Protein AF-A0A973PC88-F1 (afdb_monomer_lite)

Sequence (84 aa):
YVAVWGGADIALRCGVPRPARMQPTDQLQEIGGVGWFADPDKPTLFTSVAAPLYVEVTIAGTHSAPSVLSDLSAPIAKVSPQAG

Secondary structure (DSSP, 8-state):
-EEEETTTTEEEEEEEPPPTT--TTPPPEEETTEEEEEPSS-TTEEEE--SS-EEEEEE-TT--HHHHHHHHHHHHHHHSPP--

pLDDT: mean 85.35, std 10.52, range [35.31, 94.81]

Structure (mmCIF, N/CA/C/O backbone):
data_AF-A0A973PC88-F1
#
_entry.id   AF-A0A973PC88-F1
#
loop_
_atom_site.group_PDB
_atom_site.id
_atom_site.type_symbol
_atom_site.label_atom_id
_atom_site.label_alt_id
_atom_site.label_comp_id
_atom_site.label_asym_id
_atom_site.label_entity_id
_atom_site.label_seq_id
_atom_site.pdbx_PDB_ins_code
_atom_site.Cartn_x
_atom_site.Cartn_y
_atom_site.Cartn_z
_atom_site.occupancy
_atom_site.B_iso_or_equiv
_atom_site.auth_seq_id
_atom_site.auth_comp_id
_atom_site.auth_asym_id
_atom_site.auth_atom_id
_atom_site.pdbx_PDB_model_num
ATOM 1 N N . TYR A 1 1 ? -8.535 -8.310 -4.403 1.00 69.94 1 TYR A N 1
ATOM 2 C CA . TYR A 1 1 ? -8.457 -7.915 -5.830 1.00 69.94 1 TYR A CA 1
ATOM 3 C C . TYR A 1 1 ? -6.995 -7.707 -6.195 1.00 69.94 1 TYR A C 1
ATOM 5 O O . TYR A 1 1 ? -6.255 -7.281 -5.312 1.00 69.94 1 TYR A O 1
ATOM 13 N N . VAL A 1 2 ? -6.580 -8.040 -7.425 1.00 74.50 2 VAL A N 1
ATOM 14 C CA . VAL A 1 2 ? -5.190 -7.883 -7.890 1.00 74.50 2 VAL A CA 1
ATOM 15 C C . VAL A 1 2 ? -5.167 -7.134 -9.221 1.00 74.50 2 VAL A C 1
ATOM 17 O O . VAL A 1 2 ? -5.921 -7.494 -10.121 1.00 74.50 2 VAL A O 1
ATOM 20 N N . ALA A 1 3 ? -4.309 -6.122 -9.342 1.00 80.31 3 ALA A N 1
ATOM 21 C CA . ALA A 1 3 ? -4.050 -5.401 -10.588 1.00 80.31 3 ALA A CA 1
ATOM 22 C C . ALA A 1 3 ? -2.556 -5.461 -10.922 1.00 80.31 3 ALA A C 1
ATOM 24 O O . ALA A 1 3 ? -1.725 -5.364 -10.022 1.00 80.31 3 ALA A O 1
ATOM 25 N N . VAL A 1 4 ? -2.217 -5.630 -12.201 1.00 79.38 4 VAL A N 1
ATOM 26 C CA . VAL A 1 4 ? -0.830 -5.746 -12.671 1.00 79.38 4 VAL A CA 1
ATOM 27 C C . VAL A 1 4 ? -0.638 -4.870 -13.907 1.00 79.38 4 VAL A C 1
ATOM 29 O O . VAL A 1 4 ? -1.452 -4.933 -14.828 1.00 79.38 4 VAL A O 1
ATOM 32 N N . TRP A 1 5 ? 0.415 -4.052 -13.936 1.00 84.38 5 TRP A N 1
ATOM 33 C CA . TRP A 1 5 ? 0.734 -3.171 -15.067 1.00 84.38 5 TRP A CA 1
ATOM 34 C C . TRP A 1 5 ? 2.249 -2.962 -15.225 1.00 84.38 5 TRP A C 1
ATOM 36 O O . TRP A 1 5 ? 3.045 -3.545 -14.492 1.00 84.38 5 TRP A O 1
ATOM 46 N N . GLY A 1 6 ? 2.658 -2.201 -16.248 1.00 72.75 6 GLY A N 1
ATOM 47 C CA . GLY A 1 6 ? 4.079 -1.938 -16.526 1.00 72.75 6 GLY A CA 1
ATOM 48 C C . GLY A 1 6 ? 4.851 -3.151 -17.058 1.00 72.75 6 GLY A C 1
ATOM 49 O O . GLY A 1 6 ? 6.046 -3.257 -16.840 1.00 72.75 6 GLY A O 1
ATOM 50 N N . GLY A 1 7 ? 4.180 -4.101 -17.718 1.00 74.88 7 GLY A N 1
ATOM 51 C CA . GLY A 1 7 ? 4.829 -5.335 -18.184 1.00 74.88 7 GLY A CA 1
ATOM 52 C C . GLY A 1 7 ? 5.057 -6.377 -17.083 1.00 74.88 7 GLY A C 1
ATOM 53 O O . GLY A 1 7 ? 6.001 -7.150 -17.177 1.00 74.88 7 GLY A O 1
ATOM 54 N N . ALA A 1 8 ? 4.177 -6.414 -16.073 1.00 69.00 8 ALA A N 1
ATOM 55 C CA . ALA A 1 8 ? 4.270 -7.245 -14.862 1.00 69.00 8 ALA A CA 1
ATOM 56 C C . ALA A 1 8 ? 5.269 -6.765 -13.803 1.00 69.00 8 ALA A C 1
ATOM 58 O O . ALA A 1 8 ? 5.582 -7.488 -12.860 1.00 69.00 8 ALA A O 1
ATOM 59 N N . ASP A 1 9 ? 5.704 -5.520 -13.935 1.00 86.88 9 ASP A N 1
ATOM 60 C CA . ASP A 1 9 ? 6.643 -4.889 -13.028 1.00 86.88 9 ASP A CA 1
ATOM 61 C C . ASP A 1 9 ? 5.986 -4.364 -11.744 1.00 86.88 9 ASP A C 1
ATOM 63 O O . ASP A 1 9 ? 6.574 -4.401 -10.664 1.00 86.88 9 ASP A O 1
ATOM 67 N N . ILE A 1 10 ? 4.726 -3.930 -11.854 1.00 89.44 10 ILE A N 1
ATOM 68 C CA . ILE A 1 10 ? 3.954 -3.432 -10.722 1.00 89.44 10 ILE A CA 1
ATOM 69 C C . ILE A 1 10 ? 2.766 -4.355 -10.482 1.00 89.44 10 ILE A C 1
ATOM 71 O O . ILE A 1 10 ? 1.933 -4.549 -11.370 1.00 89.44 10 ILE A O 1
ATOM 75 N N . ALA A 1 11 ? 2.678 -4.908 -9.274 1.00 91.06 11 ALA A N 1
ATOM 76 C CA . ALA A 1 11 ? 1.589 -5.778 -8.842 1.00 91.06 11 ALA A CA 1
ATOM 77 C C . ALA A 1 11 ? 0.951 -5.239 -7.559 1.00 91.06 11 ALA A C 1
ATOM 79 O O . ALA A 1 11 ? 1.620 -5.109 -6.541 1.00 91.06 11 ALA A O 1
ATOM 80 N N . LEU A 1 12 ? -0.349 -4.958 -7.599 1.00 90.81 12 LEU A N 1
ATOM 81 C CA . LEU A 1 12 ? -1.130 -4.394 -6.498 1.00 90.81 12 LEU A CA 1
ATOM 82 C C . LEU A 1 12 ? -2.134 -5.415 -5.973 1.00 90.81 12 LEU A C 1
ATOM 84 O O . LEU A 1 12 ? -2.857 -6.025 -6.760 1.00 90.81 12 LEU A O 1
ATOM 88 N N . ARG A 1 13 ? -2.249 -5.552 -4.653 1.00 91.00 13 ARG A N 1
ATOM 89 C CA . ARG A 1 13 ? -3.215 -6.416 -3.970 1.00 91.00 13 ARG A CA 1
ATOM 90 C C . ARG A 1 13 ? -3.959 -5.624 -2.902 1.00 91.00 13 ARG A C 1
ATOM 92 O O . ARG A 1 13 ? -3.379 -5.207 -1.905 1.00 91.00 13 ARG A O 1
ATOM 99 N N . CYS A 1 14 ? -5.265 -5.463 -3.082 1.00 90.44 14 CYS A N 1
ATOM 100 C CA . CYS A 1 14 ? -6.113 -4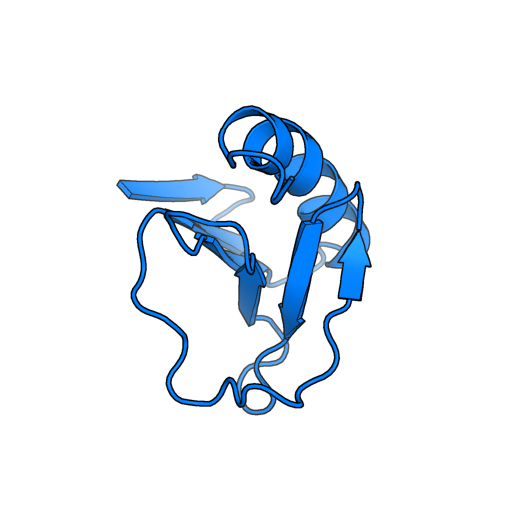.779 -2.103 1.00 90.44 14 CYS A CA 1
ATOM 101 C C . CYS A 1 14 ? -6.717 -5.769 -1.100 1.00 9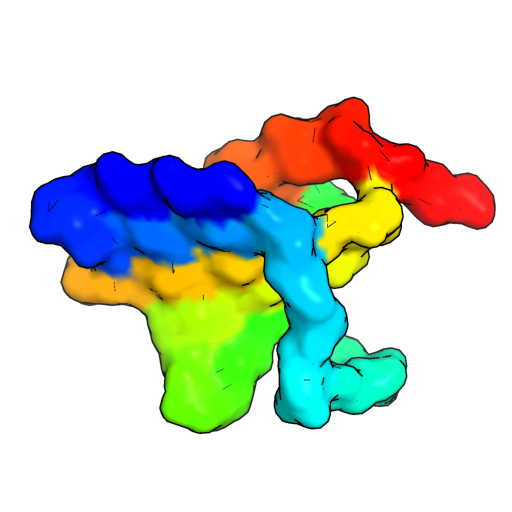0.44 14 CYS A C 1
ATOM 103 O O . CYS A 1 14 ? -7.199 -6.834 -1.510 1.00 90.44 14 CYS A O 1
ATOM 105 N N . GLY A 1 15 ? -6.765 -5.369 0.175 1.00 87.06 15 GLY A N 1
ATOM 106 C CA . GLY A 1 15 ? -7.401 -6.128 1.254 1.00 87.06 15 GLY A CA 1
ATOM 107 C C . GLY A 1 15 ? -6.545 -7.281 1.766 1.00 87.06 15 GLY A C 1
ATOM 108 O O . GLY A 1 15 ? -7.073 -8.342 2.094 1.00 87.06 15 GLY A O 1
ATOM 109 N N . VAL A 1 16 ? -5.224 -7.102 1.780 1.00 89.88 16 VAL A N 1
ATOM 110 C CA . VAL A 1 16 ? -4.316 -8.085 2.379 1.00 89.88 16 VAL A CA 1
ATOM 111 C C . VAL A 1 16 ? -4.402 -8.017 3.911 1.00 89.88 16 VAL A C 1
ATOM 113 O O . VAL A 1 16 ? -4.775 -6.976 4.462 1.00 89.88 16 VAL A O 1
ATOM 116 N N . PRO A 1 17 ? -4.086 -9.106 4.633 1.00 87.88 17 PRO A N 1
ATOM 117 C CA . PRO A 1 17 ? -3.891 -9.018 6.074 1.00 87.88 17 PRO A CA 1
ATOM 118 C C . PRO A 1 17 ? -2.705 -8.104 6.406 1.00 87.88 17 PRO A C 1
ATOM 120 O O . PRO A 1 17 ? -1.832 -7.865 5.570 1.00 87.88 17 PRO A O 1
ATOM 123 N N . ARG A 1 18 ? -2.651 -7.633 7.656 1.00 87.06 18 ARG A N 1
ATOM 124 C CA . ARG A 1 18 ? -1.495 -6.896 8.180 1.00 87.06 18 ARG A CA 1
ATOM 125 C C . ARG A 1 18 ? -0.209 -7.705 7.932 1.00 87.06 18 ARG A C 1
ATOM 127 O O . ARG A 1 18 ? -0.200 -8.893 8.270 1.00 87.06 18 ARG A O 1
ATOM 134 N N . PRO A 1 19 ? 0.865 -7.104 7.387 1.00 87.25 19 PRO A N 1
ATOM 135 C CA . PRO A 1 19 ? 2.103 -7.829 7.127 1.00 87.25 19 PRO A CA 1
ATOM 136 C C . PRO A 1 19 ? 2.662 -8.444 8.411 1.00 87.25 19 PRO A C 1
ATOM 138 O O . PRO A 1 19 ? 2.745 -7.775 9.439 1.00 87.25 19 PRO A O 1
ATOM 141 N N . ALA A 1 20 ? 3.089 -9.707 8.353 1.00 86.94 20 ALA A N 1
ATOM 142 C CA . ALA A 1 20 ? 3.601 -10.421 9.527 1.00 86.94 20 ALA A CA 1
ATOM 143 C C . ALA A 1 20 ? 4.874 -9.782 10.110 1.00 86.94 20 ALA A C 1
ATOM 145 O O . ALA A 1 20 ? 5.141 -9.904 11.303 1.00 86.94 20 ALA A O 1
ATOM 146 N N . ARG A 1 21 ? 5.655 -9.104 9.260 1.00 87.69 21 ARG A N 1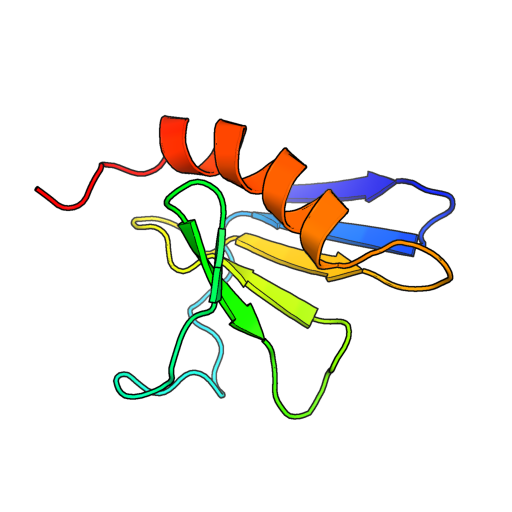
ATOM 147 C CA . ARG A 1 21 ? 6.876 -8.388 9.642 1.00 87.69 21 ARG A CA 1
ATOM 148 C C . ARG A 1 21 ? 6.620 -6.999 10.214 1.00 87.69 21 ARG A C 1
ATOM 150 O O . ARG A 1 21 ? 7.505 -6.468 10.865 1.00 87.69 21 ARG A O 1
ATOM 157 N N . MET A 1 22 ? 5.432 -6.436 9.995 1.00 88.25 22 MET A N 1
ATOM 158 C CA . MET A 1 22 ? 5.108 -5.086 10.433 1.00 88.25 22 MET A CA 1
ATOM 159 C C . MET A 1 22 ? 4.813 -5.069 11.937 1.00 88.25 22 MET A C 1
ATOM 161 O O . MET A 1 22 ? 3.769 -5.535 12.409 1.00 88.25 22 MET A O 1
ATOM 165 N N . GLN A 1 23 ? 5.710 -4.470 12.703 1.00 88.56 23 GLN A N 1
ATOM 166 C CA . GLN A 1 23 ? 5.540 -4.171 14.114 1.00 88.56 23 GLN A CA 1
ATOM 167 C C . GLN A 1 23 ? 4.796 -2.839 14.311 1.00 88.56 23 GLN A C 1
ATOM 169 O O . GLN A 1 23 ? 4.761 -1.986 13.427 1.00 88.56 23 GLN A O 1
ATOM 174 N N . PRO A 1 24 ? 4.128 -2.633 15.459 1.00 83.69 24 PRO A N 1
ATOM 175 C CA . PRO A 1 24 ? 3.452 -1.367 15.764 1.00 83.69 24 PRO A CA 1
ATOM 176 C C . PRO A 1 24 ? 4.393 -0.157 15.843 1.00 83.69 24 PRO A C 1
ATOM 178 O O . PRO A 1 24 ? 3.943 0.968 15.671 1.00 83.69 24 PRO A O 1
ATOM 181 N N . THR A 1 25 ? 5.673 -0.391 16.134 1.00 85.38 25 THR A N 1
ATOM 182 C CA . THR A 1 25 ? 6.710 0.637 16.299 1.00 85.38 25 THR A CA 1
ATOM 183 C C . THR A 1 25 ? 7.507 0.904 15.027 1.00 85.38 25 THR A C 1
ATOM 185 O O . THR A 1 25 ? 8.415 1.733 15.058 1.00 85.38 25 THR A O 1
ATOM 188 N N . ASP A 1 26 ? 7.215 0.195 13.933 1.00 88.50 26 ASP A N 1
ATOM 189 C CA . ASP A 1 26 ? 7.904 0.420 12.668 1.00 88.50 26 ASP A CA 1
ATOM 190 C C . ASP A 1 26 ? 7.597 1.810 12.120 1.00 88.50 26 ASP A C 1
ATOM 192 O O . ASP A 1 26 ? 6.464 2.298 12.169 1.00 88.50 26 ASP A O 1
ATOM 196 N N . GLN A 1 27 ? 8.630 2.440 11.569 1.00 87.81 27 GLN A N 1
ATOM 197 C CA . GLN A 1 27 ? 8.475 3.711 10.887 1.00 87.81 27 GLN A CA 1
ATOM 198 C C . GLN A 1 27 ? 7.881 3.487 9.501 1.00 87.81 27 GLN A C 1
ATOM 200 O O . GLN A 1 27 ? 8.315 2.619 8.745 1.00 87.81 27 GLN A O 1
ATOM 205 N N . LEU A 1 28 ? 6.887 4.305 9.174 1.00 90.88 28 LEU A N 1
ATOM 206 C CA . LEU A 1 28 ? 6.237 4.300 7.876 1.00 90.88 28 LEU A CA 1
ATOM 207 C C . LEU A 1 28 ? 6.734 5.478 7.057 1.00 90.88 28 LEU A C 1
ATOM 209 O O . LEU A 1 28 ? 6.910 6.581 7.575 1.00 90.88 28 LEU A O 1
ATOM 213 N N . GLN A 1 29 ? 6.909 5.251 5.763 1.00 91.94 29 GLN A N 1
ATOM 214 C CA . GLN A 1 29 ? 7.140 6.334 4.830 1.00 91.94 29 GLN A CA 1
ATOM 215 C C . GLN A 1 29 ? 5.803 7.004 4.523 1.00 91.94 29 GLN A C 1
ATOM 217 O O . GLN A 1 29 ? 4.935 6.411 3.886 1.00 91.94 29 GLN A O 1
ATOM 222 N N . GLU A 1 30 ? 5.624 8.238 4.981 1.00 90.69 30 GLU A N 1
ATOM 223 C CA . GLU A 1 30 ? 4.427 9.008 4.664 1.00 90.69 30 GLU A CA 1
ATOM 224 C C . GLU A 1 30 ? 4.550 9.612 3.260 1.00 90.69 30 GLU A C 1
ATOM 226 O O . GLU A 1 30 ? 5.458 10.395 2.975 1.00 90.69 30 GLU A O 1
ATOM 231 N N . ILE A 1 31 ? 3.645 9.227 2.361 1.00 91.44 31 ILE A N 1
ATOM 232 C CA . ILE A 1 31 ? 3.584 9.735 0.988 1.00 91.44 31 ILE A CA 1
ATOM 233 C C . ILE A 1 31 ? 2.126 10.033 0.676 1.00 91.44 31 ILE A C 1
ATOM 235 O O . ILE A 1 31 ? 1.266 9.175 0.846 1.00 91.44 31 ILE A O 1
ATOM 239 N N . GLY A 1 32 ? 1.829 11.260 0.245 1.00 86.94 32 GLY A N 1
ATOM 240 C CA . GLY A 1 32 ? 0.461 11.650 -0.111 1.00 86.94 32 GLY A CA 1
ATOM 241 C C . GLY A 1 32 ? -0.565 11.431 1.012 1.00 86.94 32 GLY A C 1
ATOM 242 O O . GLY A 1 32 ? -1.716 11.121 0.716 1.00 86.94 32 GLY A O 1
ATOM 243 N N . GLY A 1 33 ? -0.148 11.545 2.281 1.00 86.81 33 GLY A N 1
ATOM 244 C CA . GLY A 1 33 ? -0.999 11.316 3.458 1.00 86.81 33 GLY A CA 1
ATOM 245 C C . GLY A 1 33 ? -1.279 9.843 3.781 1.00 86.81 33 GLY A C 1
ATOM 246 O O . GLY A 1 33 ? -2.131 9.555 4.617 1.00 86.81 33 GLY A O 1
ATOM 247 N N . VAL A 1 34 ? -0.585 8.909 3.125 1.00 90.69 34 VAL A N 1
ATOM 248 C CA . VAL A 1 34 ? -0.674 7.467 3.378 1.00 90.69 34 VAL A CA 1
ATOM 249 C C . VAL A 1 34 ? 0.659 6.977 3.931 1.00 90.69 34 VAL A C 1
ATOM 251 O O . VAL A 1 34 ? 1.715 7.241 3.358 1.00 90.69 34 VAL A O 1
ATOM 254 N N . GLY A 1 35 ? 0.613 6.246 5.045 1.00 91.94 35 GLY A N 1
ATOM 255 C CA . GLY A 1 35 ? 1.785 5.574 5.596 1.00 91.94 35 GLY A CA 1
ATOM 256 C C . GLY A 1 35 ? 2.087 4.288 4.830 1.00 91.94 35 GLY A C 1
ATOM 257 O O . GLY A 1 35 ? 1.235 3.404 4.747 1.00 91.94 35 GLY A O 1
ATOM 258 N N . TRP A 1 36 ? 3.298 4.164 4.302 1.00 93.31 36 TRP A N 1
ATOM 259 C CA . TRP A 1 36 ? 3.773 2.984 3.587 1.00 93.31 36 TRP A CA 1
ATOM 260 C C . TRP A 1 36 ? 4.825 2.241 4.405 1.00 93.31 36 TRP A C 1
ATOM 262 O O . TRP A 1 36 ? 5.862 2.794 4.766 1.00 93.31 36 TRP A O 1
ATOM 272 N N . PHE A 1 37 ? 4.558 0.971 4.682 1.00 94.00 37 PHE A N 1
ATOM 273 C CA . PHE A 1 37 ? 5.517 0.043 5.263 1.00 94.00 37 PHE A CA 1
ATOM 274 C C . PHE A 1 37 ? 6.336 -0.597 4.142 1.00 94.00 37 PHE A C 1
ATOM 276 O O . PHE A 1 37 ? 5.754 -1.232 3.263 1.00 94.00 37 PHE A O 1
ATOM 283 N N . ALA A 1 38 ? 7.659 -0.446 4.169 1.00 93.88 38 ALA A N 1
ATOM 284 C CA . ALA A 1 38 ? 8.563 -1.182 3.290 1.00 93.88 38 ALA A CA 1
ATOM 285 C C . ALA A 1 38 ? 8.957 -2.503 3.961 1.00 93.88 38 ALA A C 1
ATOM 287 O O . ALA A 1 38 ? 9.383 -2.503 5.117 1.00 93.88 38 ALA A O 1
ATOM 288 N N . ASP A 1 39 ? 8.811 -3.623 3.257 1.00 92.44 39 ASP A N 1
ATOM 289 C CA . ASP A 1 39 ? 9.179 -4.921 3.816 1.00 92.44 39 ASP A CA 1
ATOM 290 C C . ASP A 1 39 ? 10.717 -5.049 3.903 1.00 92.44 39 ASP A C 1
ATOM 292 O O . ASP A 1 39 ? 11.410 -4.851 2.900 1.00 92.44 39 ASP A O 1
ATOM 296 N N . PRO A 1 40 ? 11.278 -5.380 5.081 1.00 90.44 40 PRO A N 1
ATOM 297 C CA . PRO A 1 40 ? 12.727 -5.431 5.272 1.00 90.44 40 PRO A CA 1
ATOM 298 C C . PRO A 1 40 ? 13.396 -6.599 4.533 1.00 90.44 40 PRO A C 1
ATOM 300 O O . PRO A 1 40 ? 14.587 -6.526 4.237 1.00 90.44 40 PRO A O 1
ATOM 303 N N . ASP A 1 41 ? 12.659 -7.671 4.231 1.00 91.06 41 ASP A N 1
ATOM 304 C CA . ASP A 1 41 ? 13.167 -8.830 3.491 1.00 91.06 41 ASP A CA 1
ATOM 305 C C . ASP A 1 41 ? 12.896 -8.707 1.981 1.00 91.06 41 ASP A C 1
ATOM 307 O O . ASP A 1 41 ? 13.555 -9.359 1.167 1.00 91.06 41 ASP A O 1
ATOM 311 N N . LYS A 1 42 ? 11.914 -7.886 1.591 1.00 90.44 42 LYS A N 1
ATOM 312 C CA . LYS A 1 42 ? 11.491 -7.674 0.202 1.00 90.44 42 LYS A CA 1
ATOM 313 C C . LYS A 1 42 ? 11.516 -6.178 -0.137 1.00 90.44 42 LYS A C 1
ATOM 315 O O . LYS A 1 42 ? 10.485 -5.518 -0.046 1.00 90.44 42 LYS A O 1
ATOM 320 N N . PRO A 1 43 ? 12.647 -5.643 -0.631 1.00 87.50 43 PRO A N 1
ATOM 321 C CA . PRO A 1 43 ? 12.823 -4.201 -0.849 1.00 87.50 43 PRO A CA 1
ATOM 322 C C . PRO A 1 43 ? 11.915 -3.608 -1.939 1.00 87.50 43 PRO A C 1
ATOM 324 O O . PRO A 1 43 ? 11.793 -2.393 -2.053 1.00 87.50 43 PRO A O 1
ATOM 327 N N . THR A 1 44 ? 11.293 -4.456 -2.757 1.00 92.38 44 THR A N 1
ATOM 328 C CA . THR A 1 44 ? 10.317 -4.070 -3.781 1.00 92.38 44 THR A CA 1
ATOM 329 C C . THR A 1 44 ? 8.876 -4.112 -3.276 1.00 92.38 44 THR A C 1
ATOM 331 O O . THR A 1 44 ? 7.972 -3.740 -4.021 1.00 92.38 44 THR A O 1
ATOM 334 N N . LEU A 1 45 ? 8.639 -4.596 -2.052 1.00 93.81 45 LEU A N 1
ATOM 335 C CA . LEU A 1 45 ? 7.316 -4.799 -1.476 1.00 93.81 45 LEU A CA 1
ATOM 336 C C . LEU A 1 45 ? 6.985 -3.692 -0.478 1.00 93.81 45 LEU A C 1
ATOM 338 O O . LEU A 1 45 ? 7.681 -3.490 0.516 1.00 93.81 45 LEU A O 1
ATOM 342 N N . PHE A 1 46 ? 5.859 -3.032 -0.714 1.00 94.81 46 PHE A N 1
ATOM 343 C CA . PHE A 1 46 ? 5.353 -1.955 0.122 1.00 94.81 46 PHE A CA 1
ATOM 344 C C . PHE A 1 46 ? 3.906 -2.238 0.507 1.00 94.81 46 PHE A C 1
ATOM 346 O O . PHE A 1 46 ? 3.138 -2.773 -0.289 1.00 94.81 46 PHE A O 1
ATOM 353 N N . THR A 1 47 ? 3.508 -1.875 1.722 1.00 94.69 47 THR A N 1
ATOM 354 C CA . THR A 1 47 ? 2.131 -2.035 2.199 1.00 94.69 47 THR A CA 1
ATOM 355 C C . THR A 1 47 ? 1.598 -0.729 2.767 1.00 94.69 47 THR A C 1
ATOM 357 O O . THR A 1 47 ? 2.196 -0.160 3.676 1.00 94.69 47 THR A O 1
ATOM 360 N N . SER A 1 48 ? 0.452 -0.261 2.274 1.00 93.50 48 SER A N 1
ATOM 361 C CA . SER A 1 48 ? -0.228 0.906 2.827 1.00 93.50 48 SER A CA 1
ATOM 362 C C . SER A 1 48 ? -0.880 0.558 4.161 1.00 93.50 48 SER A C 1
ATOM 364 O O . SER A 1 48 ? -1.692 -0.366 4.251 1.00 93.50 48 SER A O 1
ATOM 366 N N . VAL A 1 49 ? -0.600 1.351 5.183 1.00 88.19 49 VAL A N 1
ATOM 367 C CA . VAL A 1 49 ? -1.196 1.258 6.516 1.00 88.19 49 VAL A CA 1
ATOM 368 C C . VAL A 1 49 ? -2.369 2.230 6.580 1.00 88.19 49 VAL A C 1
ATOM 370 O O . VAL A 1 49 ? -2.324 3.262 7.240 1.00 88.19 49 VAL A O 1
ATOM 373 N N . ALA A 1 50 ? -3.416 1.906 5.829 1.00 75.50 50 ALA A N 1
ATOM 374 C CA . ALA A 1 50 ? -4.651 2.672 5.767 1.00 75.50 50 ALA A CA 1
ATOM 375 C C . ALA A 1 50 ? -5.796 1.780 6.267 1.00 75.50 50 ALA A C 1
ATOM 377 O O . ALA A 1 50 ? -5.978 0.66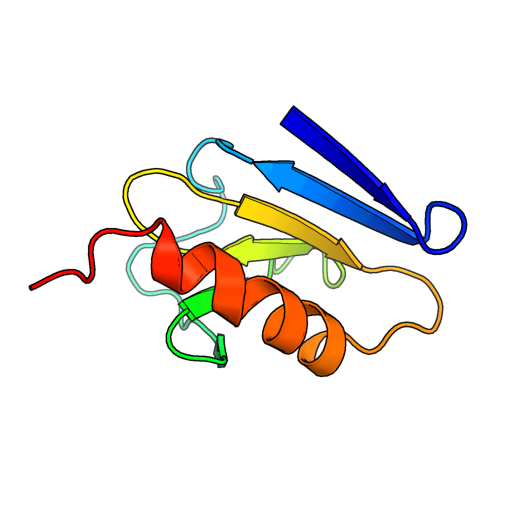4 5.786 1.00 75.50 50 ALA A O 1
ATOM 378 N N . ALA A 1 51 ? -6.544 2.215 7.280 1.00 68.56 51 ALA A N 1
ATOM 379 C CA . ALA A 1 51 ? -7.728 1.476 7.717 1.00 68.56 51 ALA A CA 1
ATOM 380 C C . ALA A 1 51 ? -8.840 1.605 6.653 1.00 68.56 51 ALA A C 1
ATOM 382 O O . ALA A 1 51 ? -8.868 2.594 5.935 1.00 68.56 51 ALA A O 1
ATOM 383 N N . PRO A 1 52 ? -9.785 0.659 6.511 1.00 71.81 52 PRO A N 1
ATOM 384 C CA . PRO A 1 52 ? -9.850 -0.653 7.149 1.00 71.81 52 PRO A CA 1
ATOM 385 C C . PRO A 1 52 ? -9.052 -1.745 6.411 1.00 71.81 52 PRO A C 1
ATOM 387 O O . PRO A 1 52 ? -9.122 -2.907 6.805 1.00 71.81 52 PRO A O 1
ATOM 390 N N . LEU A 1 53 ? -8.344 -1.422 5.323 1.00 81.06 53 LEU A N 1
ATOM 391 C CA . LEU A 1 53 ? -7.761 -2.409 4.412 1.00 81.06 53 LEU A CA 1
ATOM 392 C C . LEU A 1 53 ? -6.319 -2.052 4.052 1.00 81.06 53 LEU A C 1
ATOM 394 O O . LEU A 1 53 ? -6.053 -0.996 3.484 1.00 81.06 53 LEU A O 1
ATOM 398 N N . TYR A 1 54 ? -5.409 -2.997 4.264 1.00 89.56 54 TYR A N 1
ATOM 399 C CA . TYR A 1 54 ? -4.039 -2.883 3.780 1.00 89.56 54 TYR A CA 1
ATOM 400 C C . TYR A 1 54 ? -3.984 -3.130 2.267 1.00 89.56 54 TYR A C 1
ATOM 402 O O . TYR A 1 54 ? -4.632 -4.049 1.742 1.00 89.56 54 TYR A O 1
ATOM 410 N N . VAL A 1 55 ? -3.201 -2.314 1.564 1.00 91.94 55 VAL A N 1
ATOM 411 C CA . VAL A 1 55 ? -2.924 -2.468 0.134 1.00 91.94 55 VAL A CA 1
ATOM 412 C C . VAL A 1 55 ? -1.446 -2.771 -0.030 1.00 91.94 55 VAL A C 1
ATOM 414 O O . VAL A 1 55 ? -0.598 -1.969 0.339 1.00 91.94 55 VAL A O 1
ATOM 417 N N . GLU A 1 56 ? -1.139 -3.939 -0.573 1.00 93.38 56 GLU A N 1
ATOM 418 C CA . GLU A 1 56 ? 0.224 -4.364 -0.872 1.00 93.38 56 GLU A CA 1
ATOM 419 C C . GLU A 1 56 ? 0.546 -4.036 -2.329 1.00 93.38 56 GLU A C 1
ATOM 421 O O . GLU A 1 56 ? -0.262 -4.294 -3.221 1.00 93.38 56 GLU A O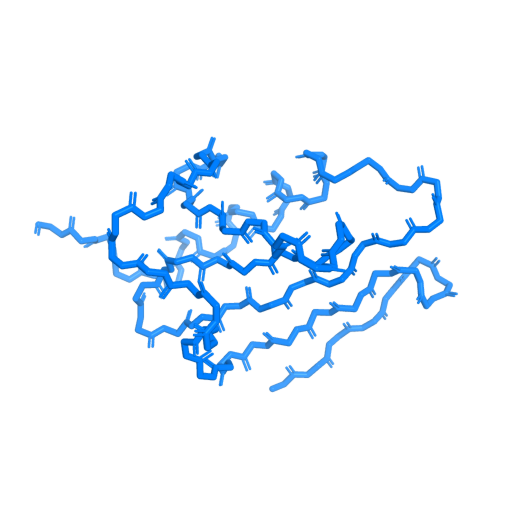 1
ATOM 426 N N . VAL A 1 57 ? 1.724 -3.478 -2.582 1.00 94.25 57 VAL A N 1
ATOM 427 C CA . VAL A 1 57 ? 2.243 -3.222 -3.920 1.00 94.25 57 VAL A CA 1
ATOM 428 C C . VAL A 1 57 ? 3.667 -3.746 -4.025 1.00 94.25 57 VAL A C 1
ATOM 430 O O . VAL A 1 57 ? 4.517 -3.460 -3.187 1.00 94.25 57 VAL A O 1
ATOM 433 N N . THR A 1 58 ? 3.926 -4.535 -5.060 1.00 94.31 58 THR A N 1
ATOM 434 C CA . THR A 1 58 ? 5.277 -4.897 -5.489 1.00 94.31 58 THR A CA 1
ATOM 435 C C . THR A 1 58 ? 5.656 -4.009 -6.663 1.00 94.31 58 THR A C 1
ATOM 437 O O . THR A 1 58 ? 4.870 -3.901 -7.601 1.00 94.31 58 THR A O 1
ATOM 440 N N . ILE A 1 59 ? 6.824 -3.377 -6.602 1.00 92.44 59 ILE A N 1
ATOM 441 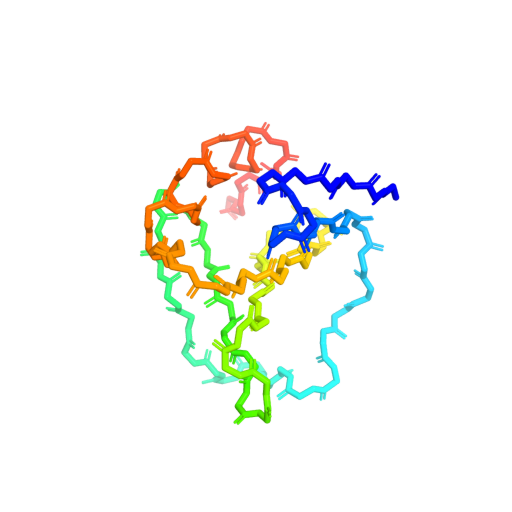C CA . ILE A 1 59 ? 7.349 -2.461 -7.621 1.00 92.44 59 ILE A CA 1
ATOM 442 C C . ILE A 1 59 ? 8.729 -2.975 -8.028 1.00 92.44 59 ILE A C 1
ATOM 444 O O . ILE A 1 59 ? 9.651 -2.946 -7.213 1.00 92.44 59 ILE A O 1
ATOM 448 N N . ALA A 1 60 ? 8.866 -3.491 -9.244 1.00 87.75 60 ALA A N 1
ATOM 449 C CA . ALA A 1 60 ? 10.097 -4.093 -9.739 1.00 87.75 60 ALA A CA 1
ATOM 450 C C . ALA A 1 60 ? 10.816 -3.193 -10.774 1.00 87.75 60 ALA A C 1
ATOM 452 O O . ALA A 1 60 ? 10.627 -1.975 -10.815 1.00 87.75 60 ALA A O 1
ATOM 453 N N . GLY A 1 61 ? 11.737 -3.800 -11.535 1.00 85.19 61 GLY A N 1
ATOM 454 C CA . GLY A 1 61 ? 12.344 -3.221 -12.739 1.00 85.19 61 GLY A CA 1
ATOM 455 C C . GLY A 1 61 ? 12.927 -1.826 -12.562 1.00 85.19 61 GLY A C 1
ATOM 456 O O . GLY A 1 61 ? 13.749 -1.594 -11.679 1.00 85.19 61 GLY A O 1
ATOM 457 N N . THR A 1 62 ? 12.570 -0.914 -13.468 1.00 83.00 62 THR A N 1
ATOM 458 C CA . THR A 1 62 ? 13.112 0.457 -13.509 1.00 83.00 62 THR A CA 1
ATOM 459 C C . THR A 1 62 ? 12.152 1.495 -12.930 1.00 83.00 62 THR A C 1
ATOM 461 O O . THR A 1 62 ? 12.385 2.696 -13.079 1.00 83.00 62 THR A O 1
ATOM 464 N N . HIS A 1 63 ? 11.046 1.066 -12.321 1.00 84.44 63 HIS A N 1
ATOM 465 C CA . HIS A 1 63 ? 10.063 1.980 -11.761 1.00 84.44 63 HIS A CA 1
ATOM 466 C C . HIS A 1 63 ? 10.545 2.553 -10.425 1.00 84.44 63 HIS A C 1
ATOM 468 O O . HIS A 1 63 ? 11.062 1.856 -9.556 1.00 84.44 63 HIS A O 1
ATOM 474 N N . SER A 1 64 ? 10.355 3.860 -10.244 1.00 88.50 64 SER A N 1
ATOM 475 C CA . SER A 1 64 ? 10.691 4.535 -8.993 1.00 88.50 64 SER A CA 1
ATOM 476 C C . SER A 1 64 ? 9.592 4.301 -7.958 1.00 88.50 64 SER A C 1
ATOM 478 O O . SER A 1 64 ? 8.463 4.771 -8.137 1.00 88.50 64 SER A O 1
ATOM 480 N N . ALA A 1 65 ? 9.930 3.617 -6.861 1.00 89.81 65 ALA A N 1
ATOM 481 C CA . ALA A 1 65 ? 9.020 3.385 -5.742 1.00 89.81 65 ALA A CA 1
ATOM 482 C C . ALA A 1 65 ? 8.296 4.661 -5.266 1.00 89.81 65 ALA A C 1
ATOM 484 O O . ALA A 1 65 ? 7.067 4.668 -5.295 1.00 89.81 65 ALA A O 1
ATOM 485 N N . PRO A 1 66 ? 8.974 5.778 -4.921 1.00 89.44 66 PRO A N 1
ATOM 486 C CA . PRO A 1 66 ? 8.277 6.972 -4.435 1.00 89.44 66 PRO A CA 1
ATOM 487 C C . PRO A 1 66 ? 7.275 7.548 -5.446 1.00 89.44 66 PRO A C 1
ATOM 489 O O . PRO A 1 66 ? 6.236 8.063 -5.043 1.00 89.44 66 PRO A O 1
ATOM 492 N N . SER A 1 67 ? 7.541 7.432 -6.750 1.00 90.06 67 SER A N 1
ATOM 493 C CA . SER A 1 67 ? 6.627 7.909 -7.794 1.00 90.06 67 SER A CA 1
ATOM 494 C C . SER A 1 67 ? 5.355 7.062 -7.869 1.00 90.06 67 SER A C 1
ATOM 496 O O . SER A 1 67 ? 4.256 7.609 -7.881 1.00 90.06 67 SER A O 1
ATOM 498 N N . VAL A 1 68 ? 5.497 5.732 -7.872 1.00 91.44 68 VAL A N 1
ATOM 499 C CA . VAL A 1 68 ? 4.359 4.797 -7.907 1.00 91.44 68 VAL A CA 1
ATOM 500 C C . VAL A 1 68 ? 3.542 4.885 -6.619 1.00 91.44 68 VAL A C 1
ATOM 502 O O . VAL A 1 68 ? 2.318 4.965 -6.667 1.00 91.44 68 VAL A O 1
ATOM 505 N N . LEU A 1 69 ? 4.205 4.928 -5.461 1.00 92.62 69 LEU A N 1
ATOM 506 C CA . LEU A 1 69 ? 3.524 5.079 -4.178 1.00 92.62 69 LEU A CA 1
ATOM 507 C C . LEU A 1 69 ? 2.763 6.407 -4.102 1.00 92.62 69 LEU A C 1
ATOM 509 O O . LEU A 1 69 ? 1.635 6.425 -3.616 1.00 92.62 69 LEU A O 1
ATOM 513 N N . SER A 1 70 ? 3.323 7.508 -4.616 1.00 91.88 70 SER A N 1
ATOM 514 C CA . SER A 1 70 ? 2.627 8.802 -4.645 1.00 91.88 70 SER A CA 1
ATOM 515 C C . SER A 1 70 ? 1.373 8.775 -5.519 1.00 91.88 70 SER A C 1
ATOM 517 O O . SER A 1 70 ? 0.362 9.358 -5.128 1.00 91.88 70 SER A O 1
ATOM 519 N N . ASP A 1 71 ? 1.416 8.094 -6.667 1.00 90.88 71 ASP A N 1
ATOM 520 C CA . ASP A 1 71 ? 0.252 7.920 -7.545 1.00 90.88 71 ASP A CA 1
ATOM 521 C C . ASP A 1 71 ? -0.856 7.112 -6.850 1.00 90.88 71 ASP A C 1
ATOM 523 O O . ASP A 1 71 ? -2.017 7.519 -6.835 1.00 90.88 71 ASP A O 1
ATOM 527 N N . LEU A 1 72 ? -0.481 6.024 -6.167 1.00 90.19 72 LEU A N 1
ATOM 528 C CA . LEU A 1 72 ? -1.412 5.157 -5.438 1.00 90.19 72 LEU A CA 1
ATOM 529 C C . LEU A 1 72 ? -1.954 5.783 -4.146 1.00 90.19 72 LEU A C 1
ATOM 531 O O . LEU A 1 72 ? -3.060 5.453 -3.716 1.00 90.19 72 LEU A O 1
ATOM 535 N N . SER A 1 73 ? -1.212 6.695 -3.522 1.00 91.06 73 SER A N 1
ATOM 536 C CA . SER A 1 73 ? -1.613 7.307 -2.250 1.00 91.06 73 SER A CA 1
ATOM 537 C C . SER A 1 73 ? -2.886 8.140 -2.391 1.00 91.06 73 SER A C 1
ATOM 539 O O . SER A 1 73 ? -3.758 8.072 -1.529 1.00 91.06 73 SER A O 1
ATOM 541 N N . ALA A 1 74 ? -3.055 8.864 -3.502 1.00 88.19 74 ALA A N 1
ATOM 542 C CA . ALA A 1 74 ? -4.235 9.695 -3.737 1.00 88.19 74 ALA A CA 1
ATOM 543 C C . ALA A 1 74 ? -5.568 8.907 -3.756 1.00 88.19 74 ALA A C 1
ATOM 545 O O . ALA A 1 74 ? -6.501 9.306 -3.053 1.00 88.19 74 ALA A O 1
ATOM 546 N N . PRO A 1 75 ? -5.723 7.807 -4.521 1.00 87.75 75 PRO A N 1
ATOM 547 C CA . PRO A 1 75 ? -6.931 6.990 -4.462 1.00 87.75 75 PRO A CA 1
ATOM 548 C C . PRO A 1 75 ? -7.073 6.221 -3.141 1.00 87.75 75 PRO A C 1
ATOM 550 O O . PRO A 1 75 ? -8.198 6.094 -2.663 1.00 87.75 75 PRO A O 1
ATOM 553 N N . ILE A 1 76 ? -5.980 5.757 -2.518 1.00 87.56 76 ILE A N 1
ATOM 554 C CA . ILE A 1 76 ? -6.033 5.056 -1.219 1.00 87.56 76 ILE A CA 1
ATOM 555 C C . ILE A 1 76 ? -6.543 5.989 -0.114 1.00 87.56 76 ILE A C 1
ATOM 557 O O . ILE A 1 76 ? -7.441 5.618 0.642 1.00 87.56 76 ILE A O 1
ATOM 561 N N . ALA A 1 77 ? -6.051 7.227 -0.065 1.00 85.44 77 ALA A N 1
ATOM 562 C CA . ALA A 1 77 ? -6.488 8.227 0.905 1.00 85.44 77 ALA A CA 1
ATOM 563 C C . ALA A 1 77 ? -7.984 8.566 0.787 1.00 85.44 77 ALA A C 1
ATOM 565 O O . ALA A 1 77 ? -8.618 8.884 1.786 1.00 85.44 77 ALA A O 1
ATOM 566 N N . LYS A 1 78 ? -8.572 8.474 -0.416 1.00 84.19 78 LYS A N 1
ATOM 567 C CA . LYS A 1 78 ? -10.012 8.714 -0.629 1.00 84.19 78 LYS A CA 1
ATOM 568 C C . LYS A 1 78 ? -10.907 7.607 -0.076 1.00 84.19 78 LYS A C 1
ATOM 570 O O . LYS A 1 78 ? -12.073 7.869 0.205 1.00 84.19 78 LYS A O 1
ATOM 575 N N . VAL A 1 79 ? -10.402 6.376 0.000 1.00 79.00 79 VAL A N 1
ATOM 576 C CA . VAL A 1 79 ? -11.184 5.202 0.427 1.00 79.00 79 VAL A CA 1
ATOM 577 C C . VAL A 1 79 ? -10.874 4.769 1.858 1.00 79.00 79 VAL A C 1
ATOM 579 O O . VAL A 1 79 ? -11.661 4.040 2.458 1.00 79.00 79 VAL A O 1
ATOM 582 N N . SER A 1 80 ? -9.754 5.230 2.416 1.00 69.94 80 SER A N 1
ATOM 583 C CA . SER A 1 80 ? -9.469 5.130 3.842 1.00 69.94 80 SER A CA 1
ATOM 584 C C . SER A 1 80 ? -10.344 6.135 4.592 1.00 69.94 80 SER A C 1
ATOM 586 O O . SER A 1 80 ? -10.320 7.318 4.248 1.00 69.94 80 SER A O 1
ATOM 588 N N . PRO A 1 81 ? -11.073 5.743 5.652 1.00 60.28 81 PRO A N 1
ATOM 589 C CA . PRO A 1 81 ? -11.506 6.702 6.646 1.00 60.28 81 PRO A CA 1
ATOM 590 C C . PRO A 1 81 ? -10.224 7.362 7.145 1.00 60.28 81 PRO A C 1
ATOM 592 O O . PRO A 1 81 ? -9.302 6.672 7.591 1.00 60.28 81 PRO A O 1
ATOM 595 N N . GLN A 1 82 ? -10.121 8.679 6.994 1.00 53.66 82 GLN A N 1
ATOM 596 C CA . GLN A 1 82 ? -9.115 9.438 7.719 1.00 53.66 82 GLN A CA 1
ATOM 597 C C . GLN A 1 82 ? -9.294 9.045 9.186 1.00 53.66 82 GLN A C 1
ATOM 599 O O . GLN A 1 82 ? -10.414 9.120 9.696 1.00 53.66 82 GLN A O 1
ATOM 604 N N . ALA A 1 83 ? -8.250 8.509 9.819 1.00 46.25 83 ALA A N 1
ATOM 605 C CA . ALA A 1 83 ? -8.276 8.286 11.255 1.00 46.25 83 ALA A CA 1
ATOM 606 C C . ALA A 1 83 ? -8.468 9.669 11.893 1.00 46.25 83 ALA A C 1
ATOM 608 O O . ALA A 1 83 ? -7.540 10.476 11.899 1.00 46.25 83 ALA A O 1
ATOM 609 N N . GLY A 1 84 ? -9.715 9.971 12.257 1.00 35.31 84 GLY A N 1
ATOM 610 C CA . GLY A 1 84 ? -10.087 11.159 13.015 1.00 35.31 84 GLY A CA 1
ATOM 611 C C . GLY A 1 84 ? -9.612 11.057 14.450 1.00 35.31 84 GLY A C 1
ATOM 612 O O . GLY A 1 84 ? -9.471 9.914 14.944 1.00 35.31 84 GLY A O 1
#

Foldseek 3Di:
DWDADPVRQKIKDKADPDDPQDDPPDAFDQALNWTWDQDPVQNQWIWTPAPPMIMIMGGHDPDDPNVVCNVVSVVSVVPGDPPD

Radius of gyration: 12.0 Å; chains: 1; bounding box: 25×22×34 Å